Protein AF-A0A7R5KPM6-F1 (afdb_monomer)

pLDDT: mean 74.75, std 15.59, range [39.12, 93.12]

Foldseek 3Di:
DDPPDDFDKDKDKDWDAAADPPDDPWDKDKDKDAAPVVDDPDDGFKWWDDDDDPPDDDTHRMHIHIDIHTRDDGIDMDIIMMGTNPPPPPPPPPVPDDDDPDDDDDDD

Nearest PDB structures (foldseek):
  8xei-assembly1_A  TM=8.585E-01  e=7.559E-03  Homo sapiens

Sequence (108 aa):
MSPPVSPPSINVTFCLNASGRHLPGPIGLAVDLTVDGLKAGGGRRALFLGGGGAAQPGPSPTRSLTLVVPNGGTPQCRTLPVVLRAHIQLDCGEDNVCVPDLHLEATA

InterPro domains:
  IPR013649 Integrin alpha, first immunoglubulin-like domain [PF08441] (10-88)
  IPR032695 Integrin domain superfamily [SSF69179] (8-87)

Solvent-accessible surfa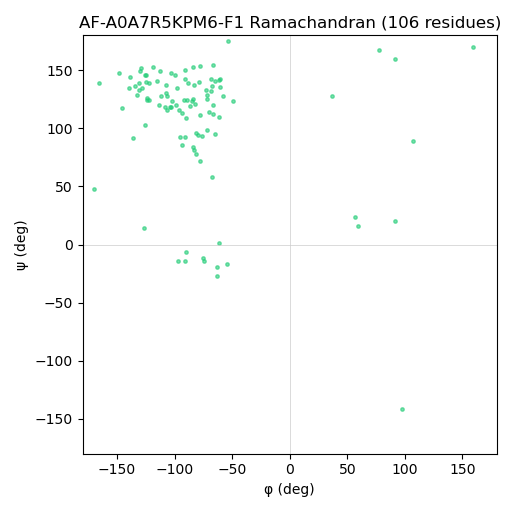ce area (backbone atoms only — not comparable to full-atom values): 7179 Å² total; per-residue (Å²): 134,82,78,84,77,76,66,58,70,48,75,50,70,51,69,45,73,47,68,55,100,84,55,68,66,70,40,79,43,82,43,80,46,63,51,63,70,88,54,83,91,58,87,77,39,40,26,37,51,74,89,67,65,98,85,59,95,57,71,32,44,58,49,59,48,79,44,78,27,46,57,45,82,75,58,48,70,50,74,44,49,29,36,39,61,75,82,74,80,67,92,38,56,102,79,69,63,76,78,79,87,78,85,82,85,84,87,132

Structure (mmCIF, N/CA/C/O backbone):
data_AF-A0A7R5KPM6-F1
#
_entry.id   AF-A0A7R5KPM6-F1
#
loop_
_atom_site.group_PDB
_atom_site.id
_atom_site.type_symbol
_atom_site.label_atom_id
_atom_site.label_alt_id
_atom_site.label_comp_id
_atom_site.label_asym_id
_atom_site.label_entity_id
_atom_site.label_seq_id
_atom_site.pdbx_PDB_ins_code
_atom_site.Cartn_x
_atom_site.Cartn_y
_atom_site.Cartn_z
_atom_site.occupancy
_atom_site.B_iso_or_equiv
_atom_site.auth_seq_id
_atom_site.auth_comp_id
_atom_site.auth_asym_id
_atom_site.auth_atom_id
_atom_site.pdbx_PDB_model_num
ATOM 1 N N . MET A 1 1 ? 23.446 -14.787 -22.854 1.00 39.12 1 MET A N 1
ATOM 2 C CA . MET A 1 1 ? 22.277 -15.125 -22.013 1.00 39.12 1 MET A CA 1
ATOM 3 C C . MET A 1 1 ? 22.185 -14.055 -20.935 1.00 39.12 1 MET A C 1
ATOM 5 O O . MET A 1 1 ? 22.907 -14.137 -19.951 1.00 39.12 1 MET A O 1
ATOM 9 N N . SER A 1 2 ? 21.433 -12.980 -21.178 1.00 43.56 2 SER A N 1
ATOM 10 C CA . SER A 1 2 ? 21.314 -11.876 -20.217 1.00 43.56 2 SER A CA 1
ATOM 11 C C . SER A 1 2 ? 20.568 -12.360 -18.969 1.00 43.56 2 SER A C 1
ATOM 13 O O . SER A 1 2 ? 19.584 -13.092 -19.120 1.00 43.56 2 SER A O 1
ATOM 15 N N . PRO A 1 3 ? 21.017 -12.020 -17.747 1.00 45.34 3 PRO A N 1
ATOM 16 C CA . PRO A 1 3 ? 20.293 -12.399 -16.543 1.00 45.34 3 PRO A CA 1
ATOM 17 C C . PRO A 1 3 ? 18.893 -11.768 -16.579 1.00 45.34 3 PRO A C 1
ATOM 19 O O . PRO A 1 3 ? 18.751 -10.635 -17.047 1.00 45.34 3 PRO A O 1
ATOM 22 N N . PRO A 1 4 ? 17.850 -12.470 -16.106 1.00 54.22 4 PRO A N 1
ATOM 23 C CA . PRO A 1 4 ? 16.524 -11.883 -16.005 1.00 54.22 4 PRO A CA 1
ATOM 24 C C . PRO A 1 4 ? 16.598 -10.695 -15.042 1.00 54.22 4 PRO A C 1
ATOM 26 O O . PRO A 1 4 ? 16.793 -10.865 -13.838 1.00 54.22 4 PRO A O 1
ATOM 29 N N . VAL A 1 5 ? 16.476 -9.481 -15.577 1.00 59.41 5 VAL A N 1
ATOM 30 C CA . VAL A 1 5 ? 16.368 -8.272 -14.761 1.00 59.41 5 VAL A CA 1
ATOM 31 C C . VAL A 1 5 ? 15.039 -8.366 -14.023 1.00 59.41 5 VAL A C 1
ATOM 33 O O . VAL A 1 5 ? 13.973 -8.348 -14.640 1.00 59.41 5 VAL A O 1
ATOM 36 N N . SER A 1 6 ? 15.099 -8.528 -12.700 1.00 64.38 6 SER A N 1
ATOM 37 C CA . SER A 1 6 ? 13.900 -8.505 -11.864 1.00 64.38 6 SER A CA 1
ATOM 38 C C . SER A 1 6 ? 13.191 -7.163 -12.067 1.00 64.38 6 SER A C 1
ATOM 40 O O . SER A 1 6 ? 13.842 -6.122 -11.932 1.00 64.38 6 SER A O 1
ATOM 42 N N . PRO A 1 7 ? 11.883 -7.146 -12.379 1.00 72.69 7 PRO A N 1
ATOM 43 C CA . PRO A 1 7 ? 11.171 -5.893 -12.556 1.00 72.69 7 PRO A CA 1
ATOM 44 C C . PRO A 1 7 ? 11.205 -5.090 -11.248 1.00 72.69 7 PRO A C 1
ATOM 46 O O . PRO A 1 7 ? 11.091 -5.679 -10.166 1.00 72.69 7 PRO A O 1
ATOM 49 N N . PRO A 1 8 ? 11.354 -3.757 -11.317 1.00 80.19 8 PRO A N 1
ATOM 50 C CA . PRO A 1 8 ? 11.313 -2.920 -10.128 1.00 80.19 8 PRO A CA 1
ATOM 51 C C . PRO A 1 8 ? 9.953 -3.056 -9.433 1.00 80.19 8 PRO A C 1
ATOM 53 O O . PRO A 1 8 ? 8.902 -3.035 -10.079 1.00 80.19 8 PRO A O 1
ATOM 56 N N . SER A 1 9 ? 9.974 -3.198 -8.108 1.00 84.50 9 SER A N 1
ATOM 57 C CA . SER A 1 9 ? 8.780 -3.363 -7.276 1.00 84.50 9 SER A CA 1
ATOM 58 C C . SER A 1 9 ? 8.722 -2.320 -6.166 1.00 84.50 9 SER A C 1
ATOM 60 O O . SER A 1 9 ? 9.733 -2.042 -5.523 1.00 84.50 9 SER A O 1
ATOM 62 N N . ILE A 1 10 ? 7.529 -1.797 -5.902 1.00 87.62 10 ILE A N 1
ATOM 63 C CA . ILE A 1 10 ? 7.228 -0.902 -4.783 1.00 87.62 10 ILE A CA 1
ATOM 64 C C . ILE A 1 10 ? 6.192 -1.546 -3.864 1.00 87.62 10 ILE A C 1
ATOM 66 O O . ILE A 1 10 ? 5.353 -2.327 -4.306 1.00 87.62 10 ILE A O 1
ATOM 70 N N . ASN A 1 11 ? 6.221 -1.184 -2.586 1.00 88.81 11 ASN A N 1
ATOM 71 C CA . ASN A 1 11 ? 5.229 -1.629 -1.616 1.00 88.81 11 ASN A CA 1
ATOM 72 C C . ASN A 1 11 ? 4.252 -0.495 -1.331 1.00 88.81 11 ASN A C 1
ATOM 74 O O . ASN A 1 11 ? 4.639 0.554 -0.819 1.00 88.81 11 ASN A O 1
ATOM 78 N N . VAL A 1 12 ? 2.981 -0.716 -1.647 1.00 88.81 12 VAL A N 1
ATOM 79 C CA . VAL A 1 12 ? 1.910 0.235 -1.353 1.00 88.81 12 VAL A CA 1
ATOM 80 C C . VAL A 1 12 ? 1.251 -0.181 -0.051 1.00 88.81 12 VAL A C 1
ATOM 82 O O . VAL A 1 12 ? 0.652 -1.252 0.028 1.00 88.81 12 VAL A O 1
ATOM 85 N N . THR A 1 13 ? 1.352 0.670 0.967 1.00 91.50 13 THR A N 1
ATOM 86 C CA . THR A 1 13 ? 0.687 0.460 2.255 1.00 91.50 13 THR A CA 1
ATOM 87 C C . THR A 1 13 ? -0.473 1.428 2.402 1.00 91.50 13 THR A C 1
ATOM 89 O O . THR A 1 13 ? -0.306 2.631 2.221 1.00 91.50 13 THR A O 1
ATOM 92 N N . PHE A 1 14 ? -1.639 0.910 2.766 1.00 91.25 14 PHE A N 1
ATOM 93 C CA . PHE A 1 14 ? -2.805 1.712 3.113 1.00 91.25 14 PHE A CA 1
ATOM 94 C C . PHE A 1 14 ? -3.374 1.240 4.445 1.00 91.25 14 PHE A C 1
ATOM 96 O O . PHE A 1 14 ? -3.265 0.064 4.795 1.00 91.25 14 PHE A O 1
ATOM 103 N N . CYS A 1 15 ? -3.966 2.165 5.191 1.00 93.12 15 CYS A N 1
ATOM 104 C CA . CYS A 1 15 ? -4.501 1.921 6.521 1.00 93.12 15 CYS A CA 1
ATOM 105 C C . CYS A 1 15 ? -5.944 2.413 6.589 1.00 93.12 15 CYS A C 1
ATOM 107 O O . CYS A 1 15 ? -6.239 3.516 6.132 1.00 93.12 15 CYS A O 1
ATOM 109 N N . LEU A 1 16 ? -6.834 1.604 7.159 1.00 92.69 16 LEU A N 1
ATOM 110 C CA . LEU A 1 16 ? -8.256 1.915 7.282 1.00 92.69 16 LEU A CA 1
ATOM 111 C C . LEU A 1 16 ? -8.691 1.891 8.741 1.00 92.69 16 LEU A C 1
ATOM 113 O O . LEU A 1 16 ? -8.313 1.003 9.501 1.00 92.69 16 LEU A O 1
ATOM 117 N N . ASN A 1 17 ? -9.520 2.858 9.113 1.00 91.38 17 ASN A N 1
ATOM 118 C CA . ASN A 1 17 ? -10.190 2.926 10.403 1.00 91.38 17 ASN A CA 1
ATOM 119 C C . ASN A 1 17 ? -11.654 3.282 10.154 1.00 91.38 17 ASN A C 1
ATOM 121 O O . ASN A 1 17 ? -11.938 4.163 9.342 1.00 91.38 17 ASN A O 1
ATOM 125 N N . ALA A 1 18 ? -12.566 2.608 10.844 1.00 89.25 18 ALA A N 1
ATOM 126 C CA . ALA A 1 18 ? -13.982 2.921 10.811 1.00 89.25 18 ALA A CA 1
ATOM 127 C C . ALA A 1 18 ? -14.496 3.008 12.245 1.00 89.25 18 ALA A C 1
ATOM 129 O O . ALA A 1 18 ? -14.221 2.133 13.062 1.00 89.25 18 ALA A O 1
ATOM 130 N N . SER A 1 19 ? -15.250 4.058 12.552 1.00 90.12 19 SER A N 1
ATOM 131 C CA . SER A 1 19 ? -15.882 4.217 13.856 1.00 90.12 19 SER A CA 1
ATOM 132 C C . SER A 1 19 ? -17.303 4.747 13.711 1.00 90.12 19 SER A C 1
ATOM 134 O O . SER A 1 19 ? -17.605 5.547 12.826 1.00 90.12 19 SER A O 1
ATOM 136 N N . GLY A 1 20 ? -18.201 4.283 14.573 1.00 88.50 20 GLY A N 1
ATOM 137 C CA . GLY A 1 20 ? -19.592 4.708 14.565 1.00 88.50 20 GLY A CA 1
ATOM 138 C C . GLY A 1 20 ? -20.315 4.312 15.842 1.00 88.50 20 GLY A C 1
ATOM 139 O O . GLY A 1 20 ? -20.159 3.205 16.350 1.00 88.50 20 GLY A O 1
ATOM 140 N N . ARG A 1 21 ? -21.151 5.222 16.352 1.00 87.88 21 ARG A N 1
ATOM 141 C CA . ARG A 1 21 ? -21.867 5.060 17.632 1.00 87.88 21 ARG A CA 1
ATOM 142 C C . ARG A 1 21 ? -22.864 3.890 17.648 1.00 87.88 21 ARG A C 1
ATOM 144 O O . ARG A 1 21 ? -23.217 3.426 18.721 1.00 87.88 21 ARG A O 1
ATOM 151 N N . HIS A 1 22 ? -23.280 3.412 16.475 1.00 87.19 22 HIS A N 1
ATOM 152 C CA . HIS A 1 22 ? -24.230 2.305 16.302 1.00 87.19 22 HIS A CA 1
ATOM 153 C C . HIS A 1 22 ? -23.693 1.192 15.395 1.00 87.19 22 HIS A C 1
ATOM 155 O O . HIS A 1 22 ? -24.459 0.359 14.918 1.00 87.19 22 HIS A O 1
ATOM 161 N N . LEU A 1 23 ? -22.390 1.192 15.109 1.00 80.50 23 LEU A N 1
ATOM 162 C CA . LEU A 1 23 ? -21.798 0.120 14.322 1.00 80.50 23 LEU A CA 1
ATOM 163 C C . LEU A 1 23 ? -21.460 -1.048 15.259 1.00 80.50 23 LEU A C 1
ATOM 16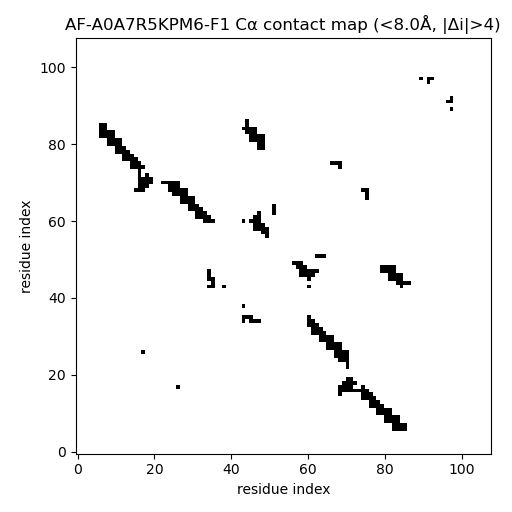5 O O . LEU A 1 23 ? -20.756 -0.851 16.251 1.00 80.50 23 LEU A O 1
ATOM 169 N N . PRO A 1 24 ? -21.939 -2.271 14.999 1.00 81.19 24 PRO A N 1
ATOM 170 C CA . PRO A 1 24 ? -21.401 -3.433 15.688 1.00 81.19 24 PRO A CA 1
ATOM 171 C C . PRO A 1 24 ? -19.930 -3.611 15.273 1.00 81.19 24 PRO A C 1
ATOM 173 O O . PRO A 1 24 ? -19.572 -3.385 14.118 1.00 81.19 24 PRO A O 1
ATOM 176 N N . GLY A 1 25 ? -19.052 -3.976 16.206 1.00 79.62 25 GLY A N 1
ATOM 177 C CA . GLY A 1 25 ? -17.716 -4.463 15.841 1.00 79.62 25 GLY A CA 1
ATOM 178 C C . GLY A 1 25 ? -17.778 -5.962 15.523 1.00 79.62 25 GLY A C 1
ATOM 179 O O . GLY A 1 25 ? -18.621 -6.637 16.115 1.00 79.62 25 GLY A O 1
ATOM 180 N N . PRO A 1 26 ? -16.896 -6.536 14.680 1.00 85.25 26 PRO A N 1
ATOM 181 C CA . PRO A 1 26 ? -15.965 -5.955 13.699 1.00 85.25 26 PRO A CA 1
ATOM 182 C C . PRO A 1 26 ? -16.653 -5.527 12.387 1.00 85.25 26 PRO A C 1
ATOM 184 O O . PRO A 1 26 ? -17.656 -6.113 11.986 1.00 85.25 26 PRO A O 1
ATOM 187 N N . ILE A 1 27 ? -16.078 -4.554 11.676 1.00 90.62 27 ILE A N 1
ATOM 188 C CA . ILE A 1 27 ? -16.638 -3.988 10.439 1.00 90.62 27 ILE A CA 1
ATOM 189 C C . ILE A 1 27 ? -15.884 -4.543 9.224 1.00 90.62 27 ILE A C 1
ATOM 191 O O . ILE A 1 27 ? -14.683 -4.316 9.072 1.00 90.62 27 ILE A O 1
ATOM 195 N N . GLY A 1 28 ? -16.598 -5.249 8.343 1.00 89.19 28 GLY A N 1
ATOM 196 C CA . GLY A 1 28 ? -16.078 -5.722 7.058 1.00 89.19 28 GLY A CA 1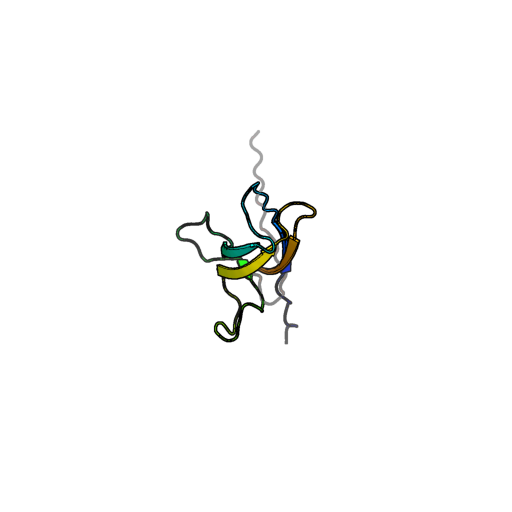
ATOM 197 C C . GLY A 1 28 ? -16.135 -4.633 5.982 1.00 89.19 28 GLY A C 1
ATOM 198 O O . GLY A 1 28 ? -17.213 -4.145 5.656 1.00 89.19 28 GLY A O 1
ATOM 199 N N . LEU A 1 29 ? -14.990 -4.269 5.410 1.00 89.38 29 LEU A N 1
ATOM 200 C CA . LEU A 1 29 ? -14.842 -3.282 4.342 1.00 89.38 29 LEU A CA 1
ATOM 201 C C . LEU A 1 29 ? -14.368 -3.975 3.063 1.00 89.38 29 LEU A C 1
ATOM 203 O O . LEU A 1 29 ? -13.289 -4.566 3.042 1.00 89.38 29 LEU A O 1
ATOM 207 N N . ALA A 1 30 ? -15.158 -3.892 1.994 1.00 91.06 30 ALA A N 1
ATOM 208 C CA . ALA A 1 30 ? -14.723 -4.277 0.655 1.00 91.06 30 ALA A CA 1
ATOM 209 C C . ALA A 1 30 ? -14.002 -3.091 0.008 1.00 91.06 30 ALA A C 1
ATOM 211 O O . ALA A 1 30 ? -14.548 -1.991 -0.067 1.00 91.06 30 ALA A O 1
ATOM 212 N N . VAL A 1 31 ? -12.761 -3.304 -0.413 1.00 90.00 31 VAL A N 1
ATOM 213 C CA . VAL A 1 31 ? -11.884 -2.260 -0.935 1.00 90.00 31 VAL A CA 1
ATOM 214 C C . VAL A 1 31 ? -11.416 -2.672 -2.320 1.00 90.00 31 VAL A C 1
ATOM 216 O O . VAL A 1 31 ? -10.855 -3.753 -2.491 1.00 90.00 31 VAL A O 1
ATOM 219 N N . ASP A 1 32 ? -11.618 -1.788 -3.289 1.00 89.62 32 ASP A N 1
ATOM 220 C CA . ASP A 1 32 ? -11.120 -1.934 -4.650 1.00 89.62 32 ASP A CA 1
ATOM 221 C C . ASP A 1 32 ? -9.993 -0.937 -4.893 1.00 89.62 32 ASP A C 1
ATOM 223 O O . ASP A 1 32 ? -10.171 0.279 -4.827 1.00 89.62 32 ASP A O 1
ATOM 227 N N . LEU A 1 33 ? -8.806 -1.459 -5.175 1.00 87.44 33 LEU A N 1
ATOM 228 C CA . LEU A 1 33 ? -7.609 -0.677 -5.446 1.00 87.44 33 LEU A CA 1
ATOM 229 C C . LEU A 1 33 ? -7.279 -0.751 -6.927 1.00 87.44 33 LEU A C 1
ATOM 231 O O . LEU A 1 33 ? -7.305 -1.825 -7.519 1.00 87.44 33 LEU A O 1
ATOM 235 N N . THR A 1 34 ? -6.910 0.379 -7.520 1.00 87.81 34 THR A N 1
ATOM 236 C CA . THR A 1 34 ? -6.450 0.446 -8.910 1.00 87.81 34 THR A CA 1
ATOM 237 C C . THR A 1 34 ? -5.180 1.279 -8.982 1.00 87.81 34 THR A C 1
ATOM 239 O O . THR A 1 34 ? -5.142 2.401 -8.482 1.00 87.81 34 THR A O 1
ATOM 242 N N . VAL A 1 35 ? -4.142 0.740 -9.615 1.00 86.06 35 VAL A N 1
ATOM 243 C CA . VAL A 1 35 ? -2.913 1.482 -9.933 1.00 86.06 35 VAL A CA 1
ATOM 244 C C . VAL A 1 35 ? -3.020 2.116 -11.319 1.00 86.06 35 VAL A C 1
ATOM 246 O O . VAL A 1 35 ? -3.724 1.607 -12.189 1.00 86.06 35 VAL A O 1
ATOM 249 N N . ASP A 1 36 ? -2.347 3.253 -11.519 1.00 81.44 36 ASP A N 1
ATOM 250 C CA . ASP A 1 36 ? -2.416 4.056 -12.754 1.00 81.44 36 ASP A CA 1
ATOM 251 C C . ASP A 1 36 ? -3.846 4.506 -13.156 1.00 81.44 36 ASP A C 1
ATOM 253 O O . ASP A 1 36 ? -4.102 4.812 -14.320 1.00 81.44 36 ASP A O 1
ATOM 257 N N . GLY A 1 37 ? -4.794 4.596 -12.211 1.00 74.56 37 GLY A N 1
ATOM 258 C CA . GLY A 1 37 ? -6.210 4.884 -12.503 1.00 74.56 37 GLY A CA 1
ATOM 259 C C . GLY A 1 37 ? -6.490 6.257 -13.136 1.00 74.56 37 GLY A C 1
ATOM 260 O O . GLY A 1 37 ? -7.438 6.394 -13.903 1.00 74.56 37 GLY A O 1
ATOM 261 N N . LEU A 1 38 ? -5.640 7.258 -12.876 1.00 68.00 38 LEU A N 1
ATOM 262 C CA . LEU A 1 38 ? -5.749 8.595 -13.482 1.00 68.00 38 LEU A CA 1
ATOM 263 C C . LEU A 1 38 ? -5.293 8.630 -14.950 1.00 68.00 38 LEU A C 1
ATOM 265 O O . LEU A 1 38 ? -5.525 9.617 -15.647 1.00 68.00 38 LEU A O 1
ATOM 269 N N . LYS A 1 39 ? -4.642 7.570 -15.446 1.00 62.44 39 LYS A N 1
ATOM 270 C CA . LYS A 1 39 ? -4.185 7.489 -16.833 1.00 62.44 39 LYS A CA 1
ATOM 271 C C . LYS A 1 39 ? -5.236 6.788 -17.693 1.00 62.44 39 LYS A C 1
ATOM 273 O O . LYS A 1 39 ? -5.156 5.590 -17.953 1.00 62.44 39 LYS A O 1
ATOM 278 N N . ALA A 1 40 ? -6.203 7.559 -18.183 1.00 49.72 40 ALA A N 1
ATOM 279 C CA . ALA A 1 40 ? -7.111 7.106 -19.231 1.00 49.72 40 ALA A CA 1
ATOM 280 C C . ALA A 1 40 ? -6.345 6.988 -20.566 1.00 49.72 40 ALA A C 1
ATOM 282 O O . ALA A 1 40 ? -5.859 7.982 -21.098 1.00 49.72 40 ALA A O 1
ATOM 283 N N . GLY A 1 41 ? -6.198 5.770 -21.098 1.00 53.44 41 GLY A N 1
ATOM 284 C CA . GLY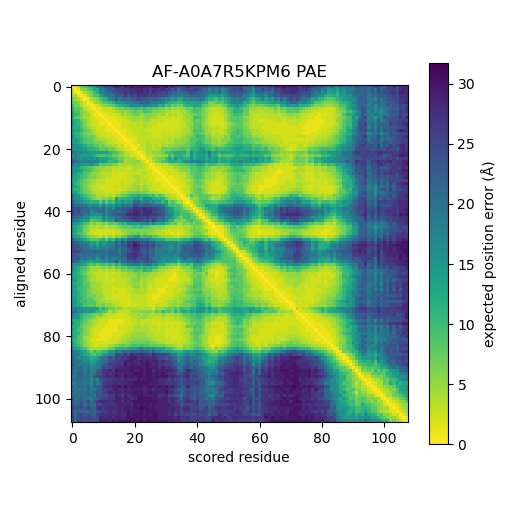 A 1 41 ? -5.746 5.557 -22.483 1.00 53.44 41 GLY A CA 1
ATOM 285 C C . GLY A 1 41 ? -4.239 5.391 -22.725 1.00 53.44 41 GLY A C 1
ATOM 286 O O . GLY A 1 41 ? -3.793 5.557 -23.854 1.00 53.44 41 GLY A O 1
ATOM 287 N N . GLY A 1 42 ? -3.433 5.037 -21.717 1.00 56.66 42 GLY A N 1
ATOM 288 C CA . GLY A 1 42 ? -2.038 4.615 -21.925 1.00 56.66 42 GLY A CA 1
ATOM 289 C C . GLY A 1 42 ? -1.730 3.290 -21.231 1.00 56.66 42 GLY A C 1
ATOM 290 O O . GLY A 1 42 ? -2.355 2.971 -20.222 1.00 56.66 42 GLY A O 1
ATOM 291 N N . GLY A 1 43 ? -0.778 2.520 -21.770 1.00 60.59 43 GLY A N 1
ATOM 292 C CA . GLY A 1 43 ? -0.389 1.214 -21.227 1.00 60.59 43 GLY A CA 1
ATOM 293 C C . GLY A 1 43 ? -0.127 1.281 -19.721 1.00 60.59 43 GLY A C 1
ATOM 294 O O . GLY A 1 43 ? 0.669 2.102 -19.268 1.00 60.59 43 GLY A O 1
ATOM 295 N N . ARG A 1 44 ? -0.834 0.446 -18.950 1.00 67.56 44 ARG A N 1
ATOM 296 C CA . ARG A 1 44 ? -0.717 0.404 -17.486 1.00 67.56 44 ARG A CA 1
ATOM 297 C C . ARG A 1 44 ? 0.670 -0.106 -17.112 1.00 67.56 44 ARG A C 1
ATOM 299 O O . ARG A 1 44 ? 1.060 -1.203 -17.523 1.00 67.56 44 ARG A O 1
ATOM 306 N N . ARG A 1 45 ? 1.422 0.725 -16.391 1.00 79.50 45 ARG A N 1
ATOM 307 C CA . ARG A 1 45 ? 2.826 0.486 -16.047 1.00 79.50 45 ARG A CA 1
ATOM 308 C C . ARG A 1 45 ? 2.967 -0.118 -14.666 1.00 79.50 45 ARG A C 1
ATOM 310 O O . ARG A 1 45 ? 4.034 -0.617 -14.378 1.00 79.50 45 ARG A O 1
ATOM 317 N N . ALA A 1 46 ? 1.940 -0.104 -13.830 1.00 83.69 46 ALA A N 1
ATOM 318 C CA . ALA A 1 46 ? 1.958 -0.724 -12.512 1.00 83.69 46 ALA A CA 1
ATOM 319 C C . ALA A 1 46 ? 0.962 -1.892 -12.429 1.00 83.69 46 ALA A C 1
ATOM 321 O O . ALA A 1 46 ? -0.142 -1.817 -12.971 1.00 83.69 46 ALA A O 1
ATOM 322 N N . LEU A 1 47 ? 1.347 -2.977 -11.752 1.00 86.94 47 LEU A N 1
ATOM 323 C CA . LEU A 1 47 ? 0.511 -4.159 -11.520 1.00 86.94 47 LEU A CA 1
ATOM 324 C C . LEU A 1 47 ? 0.720 -4.679 -10.093 1.00 86.94 47 LEU A C 1
ATOM 326 O O . LEU A 1 47 ? 1.855 -4.835 -9.654 1.00 86.94 47 LEU A O 1
ATOM 330 N N . PHE A 1 48 ? -0.352 -5.002 -9.378 1.00 87.44 48 PHE A N 1
ATOM 331 C CA . PHE A 1 48 ? -0.280 -5.696 -8.095 1.00 87.44 48 PHE A CA 1
ATOM 332 C C . PHE A 1 48 ? 0.209 -7.134 -8.289 1.00 87.44 48 PHE A C 1
ATOM 334 O O . PHE A 1 48 ? -0.315 -7.860 -9.132 1.00 87.44 48 PHE A O 1
ATOM 341 N N . LEU A 1 49 ? 1.175 -7.570 -7.485 1.00 81.31 49 LEU A N 1
ATOM 342 C CA . LEU A 1 49 ? 1.601 -8.968 -7.391 1.00 81.31 49 LEU A CA 1
ATOM 343 C C . LEU A 1 49 ? 0.668 -9.732 -6.433 1.00 81.31 49 LEU A C 1
ATOM 345 O O . LEU A 1 49 ? 0.335 -9.200 -5.383 1.00 81.31 49 LEU A O 1
ATOM 349 N N . GLY A 1 50 ? 0.261 -10.959 -6.801 1.00 71.19 50 GLY A N 1
ATOM 350 C CA . GLY A 1 50 ? -0.229 -12.076 -5.953 1.00 71.19 50 GLY A CA 1
ATOM 351 C C . GLY A 1 50 ? -1.097 -11.811 -4.699 1.00 71.19 50 GLY A C 1
ATOM 352 O O . GLY A 1 50 ? -0.738 -11.040 -3.821 1.00 71.19 50 GLY A O 1
ATOM 353 N N . GLY A 1 51 ? -2.262 -12.480 -4.584 1.00 58.38 51 GLY A N 1
ATOM 354 C CA . GLY A 1 51 ? -3.054 -12.531 -3.330 1.00 58.38 51 GLY A CA 1
ATOM 355 C C . GLY A 1 51 ? -4.369 -11.732 -3.243 1.00 58.38 51 GLY A C 1
ATOM 356 O O . GLY A 1 51 ? -4.399 -10.609 -2.740 1.00 58.38 51 GLY A O 1
ATOM 357 N N . GLY A 1 52 ? -5.472 -12.363 -3.655 1.00 48.53 52 GLY A N 1
ATOM 358 C CA . GLY A 1 52 ? -6.843 -11.911 -3.393 1.00 48.53 52 GLY A CA 1
ATOM 359 C C . GLY A 1 52 ? -7.885 -12.965 -3.785 1.00 48.53 52 GLY A C 1
ATOM 360 O O . GLY A 1 52 ? -8.821 -12.655 -4.507 1.00 48.53 52 GLY A O 1
ATOM 361 N N . GLY A 1 53 ? -7.676 -14.223 -3.376 1.00 48.75 53 GLY A N 1
ATOM 362 C CA . GLY A 1 53 ? -8.539 -15.364 -3.715 1.00 48.75 53 GLY A CA 1
ATOM 363 C C . GLY A 1 53 ? -8.132 -16.121 -4.987 1.00 48.75 53 GLY A C 1
ATOM 364 O O . GLY A 1 53 ? -7.426 -15.598 -5.848 1.00 48.75 53 GLY A O 1
ATOM 365 N N . ALA A 1 54 ? -8.592 -17.371 -5.100 1.00 47.69 54 ALA A N 1
ATOM 366 C CA . ALA A 1 54 ? -8.287 -18.326 -6.176 1.00 47.69 54 ALA A CA 1
ATOM 367 C C . ALA A 1 54 ? -8.725 -17.889 -7.597 1.00 47.69 54 ALA A C 1
ATOM 369 O O . ALA A 1 54 ? -8.535 -18.635 -8.551 1.00 47.69 54 ALA A O 1
ATOM 370 N N . ALA A 1 55 ? -9.308 -16.695 -7.748 1.00 50.81 55 ALA A N 1
ATOM 371 C CA . ALA A 1 55 ? -9.927 -16.220 -8.983 1.00 50.81 55 ALA A CA 1
ATOM 372 C C . ALA A 1 55 ? -8.984 -15.449 -9.930 1.00 50.81 55 ALA A C 1
ATOM 374 O O . ALA A 1 55 ? -9.344 -15.240 -11.085 1.00 50.81 55 ALA A O 1
ATOM 375 N N . GLN A 1 56 ? -7.794 -15.014 -9.491 1.00 50.41 56 GLN A N 1
ATOM 376 C CA . GLN A 1 56 ? -6.874 -14.245 -10.347 1.00 50.41 56 GLN A CA 1
ATOM 377 C C . GLN A 1 56 ? -5.419 -14.728 -10.220 1.00 50.41 56 GLN A C 1
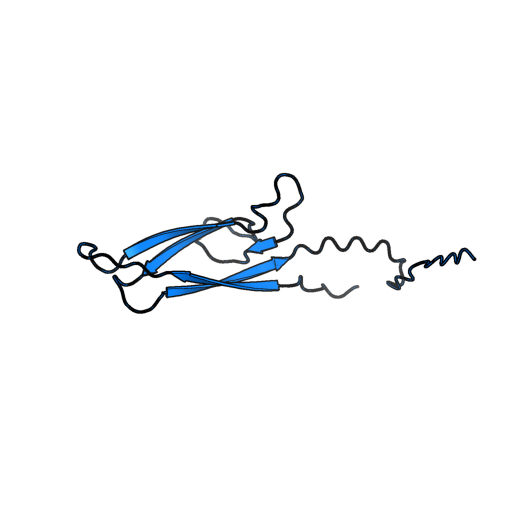ATOM 379 O O . GLN A 1 56 ? -4.668 -14.241 -9.367 1.00 50.41 56 GLN A O 1
ATOM 384 N N . PRO A 1 57 ? -4.994 -15.677 -11.075 1.00 55.19 57 PRO A N 1
ATOM 385 C CA . PRO A 1 57 ? -3.613 -16.126 -11.155 1.00 55.19 57 PRO A CA 1
ATOM 386 C C . PRO A 1 57 ? -2.822 -15.167 -12.054 1.00 55.19 57 PRO A C 1
ATOM 388 O O . PRO A 1 57 ? -2.671 -15.393 -13.251 1.00 55.19 57 PRO A O 1
ATOM 391 N N . GLY A 1 58 ? -2.344 -14.053 -11.499 1.00 68.75 58 GLY A N 1
ATOM 392 C CA . GLY A 1 58 ? -1.436 -13.166 -12.227 1.00 68.75 58 GLY A CA 1
ATOM 393 C C . GLY A 1 58 ? -1.368 -11.735 -11.696 1.00 68.75 58 GLY A C 1
ATOM 394 O O . GLY A 1 58 ? -2.162 -11.351 -10.835 1.00 68.75 58 GLY A O 1
ATOM 395 N N . PRO A 1 59 ? -0.403 -10.941 -12.192 1.00 77.19 59 PRO A N 1
ATOM 396 C CA . PRO A 1 59 ? -0.291 -9.534 -11.854 1.00 77.19 59 PRO A CA 1
ATOM 397 C C . PRO A 1 59 ? -1.411 -8.722 -12.521 1.00 77.19 59 PRO A C 1
ATOM 399 O O . PRO A 1 59 ? -1.582 -8.767 -13.740 1.00 77.19 59 PRO A O 1
ATOM 402 N N . SER A 1 60 ? -2.172 -7.970 -11.726 1.00 82.25 60 SER A N 1
ATOM 403 C CA . SER A 1 60 ? -3.348 -7.220 -12.183 1.00 82.25 60 SER A CA 1
ATOM 404 C C . SER A 1 60 ? -3.245 -5.732 -11.828 1.00 82.25 60 SER A C 1
ATOM 406 O O . SER A 1 60 ? -2.715 -5.381 -10.778 1.00 82.25 60 SER A O 1
ATOM 408 N N . PRO A 1 61 ? -3.765 -4.817 -12.665 1.00 83.50 61 PRO A N 1
ATOM 409 C CA . PRO A 1 61 ? -3.787 -3.383 -12.353 1.00 83.50 61 PRO A CA 1
ATOM 410 C C . PRO A 1 61 ? -4.836 -3.016 -11.294 1.00 83.50 61 PRO A C 1
ATOM 412 O O . PRO A 1 61 ? -4.807 -1.917 -10.744 1.00 83.50 61 PRO A O 1
ATOM 415 N N . THR A 1 62 ? -5.763 -3.932 -11.017 1.00 85.62 62 THR A N 1
ATOM 416 C CA . THR A 1 62 ? -6.853 -3.761 -10.058 1.00 85.62 62 THR A CA 1
ATOM 417 C C . THR A 1 62 ? -6.826 -4.895 -9.049 1.00 85.62 62 THR A C 1
ATOM 419 O O . THR A 1 62 ? -6.463 -6.027 -9.390 1.00 85.62 62 THR A O 1
ATOM 422 N N . ARG A 1 63 ? -7.193 -4.589 -7.806 1.00 85.44 63 ARG A N 1
ATOM 423 C CA . ARG A 1 63 ? -7.151 -5.515 -6.687 1.00 85.44 63 ARG A CA 1
ATOM 424 C C . ARG A 1 63 ? -8.297 -5.280 -5.713 1.00 85.44 63 ARG A C 1
ATOM 426 O O . ARG A 1 63 ? -8.344 -4.239 -5.069 1.00 85.44 63 ARG A O 1
ATOM 433 N N . SER A 1 64 ? -9.147 -6.289 -5.566 1.00 87.38 64 SER A N 1
ATOM 434 C CA . SER A 1 64 ? -10.248 -6.303 -4.603 1.00 87.38 64 SER A CA 1
ATOM 435 C C . SER A 1 64 ? -9.843 -7.071 -3.349 1.00 87.38 64 SER A C 1
ATOM 437 O O . SER A 1 64 ? -9.243 -8.146 -3.437 1.00 87.38 64 SER A O 1
ATOM 439 N N . LEU A 1 65 ? -10.137 -6.525 -2.172 1.00 87.12 65 LEU A N 1
ATOM 440 C CA . LEU A 1 65 ? -9.845 -7.173 -0.896 1.00 87.12 65 LEU A CA 1
AT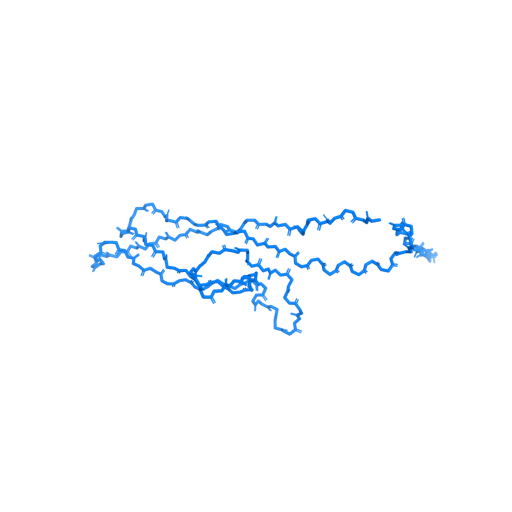OM 441 C C . LEU A 1 65 ? -10.872 -6.813 0.170 1.00 87.12 65 LEU A C 1
ATOM 443 O O . LEU A 1 65 ? -11.399 -5.706 0.210 1.00 87.12 65 LEU A O 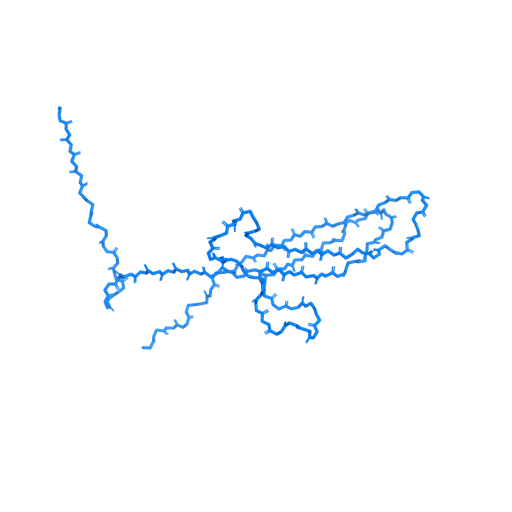1
ATOM 447 N N . THR A 1 66 ? -11.125 -7.768 1.060 1.00 89.38 66 THR A N 1
ATOM 448 C CA . THR A 1 66 ? -11.993 -7.577 2.220 1.00 89.38 66 THR A CA 1
ATOM 449 C C . THR A 1 66 ? -11.138 -7.395 3.465 1.00 89.38 66 THR A C 1
ATOM 451 O O . THR A 1 66 ? -10.299 -8.237 3.793 1.00 89.38 66 THR A O 1
ATOM 454 N N . LEU A 1 67 ? -11.346 -6.280 4.154 1.00 89.19 67 LEU A N 1
ATOM 455 C CA . LEU A 1 67 ? -10.664 -5.911 5.388 1.00 89.19 67 LEU A CA 1
ATOM 456 C C . LEU A 1 67 ? -11.638 -5.915 6.549 1.00 89.19 67 LEU A C 1
ATOM 458 O O . LEU A 1 67 ? -12.820 -5.665 6.365 1.00 89.19 67 LEU A O 1
ATOM 462 N N . VAL A 1 68 ? -11.144 -6.225 7.740 1.00 90.94 68 VAL A N 1
ATOM 463 C CA . VAL A 1 68 ? -11.972 -6.332 8.941 1.00 90.94 68 VAL A CA 1
ATOM 464 C C . VAL A 1 68 ? -11.365 -5.428 9.994 1.00 90.94 68 VAL A C 1
ATOM 466 O O . VAL A 1 68 ? -10.342 -5.769 10.592 1.00 90.94 68 VAL A O 1
ATOM 469 N N . VAL A 1 69 ? -11.990 -4.271 10.194 1.00 92.94 69 VAL A N 1
ATOM 470 C CA . VAL A 1 69 ? -11.520 -3.234 11.114 1.00 92.94 69 VAL A CA 1
ATOM 471 C C . VAL A 1 69 ? -12.336 -3.245 12.409 1.00 92.94 69 VAL A C 1
ATOM 473 O O . VAL A 1 69 ? -13.528 -3.570 12.388 1.00 92.94 69 VAL A O 1
ATOM 476 N N . PRO A 1 70 ? -11.731 -2.907 13.556 1.00 90.94 70 PRO A N 1
ATOM 477 C CA . PRO A 1 70 ? -12.489 -2.679 14.780 1.00 90.94 70 PRO A CA 1
ATOM 478 C C . PRO A 1 70 ? -13.375 -1.428 14.643 1.00 90.94 70 PRO A C 1
ATOM 480 O O . PRO A 1 70 ? -13.070 -0.532 13.857 1.00 90.94 70 PRO A O 1
ATOM 483 N N . ASN A 1 71 ? -14.474 -1.362 15.407 1.00 90.38 71 ASN A N 1
ATOM 484 C CA . ASN A 1 71 ? -15.276 -0.141 15.516 1.00 90.38 71 ASN A CA 1
ATOM 485 C C . ASN A 1 71 ? -14.556 0.857 16.440 1.00 90.38 71 ASN A C 1
ATOM 487 O O . ASN A 1 71 ? -14.708 0.810 17.661 1.00 90.38 71 ASN A O 1
ATOM 491 N N . GLY A 1 72 ? -13.765 1.746 15.843 1.00 85.75 72 GLY A N 1
ATOM 492 C CA . GLY A 1 72 ? -12.849 2.635 16.550 1.00 85.75 72 GLY A CA 1
ATOM 493 C C . GLY A 1 72 ? -11.570 1.934 17.017 1.00 85.75 72 GLY A C 1
ATOM 494 O O . GLY A 1 72 ? -11.446 0.712 16.993 1.00 85.75 72 GLY A O 1
ATOM 495 N N . GLY A 1 73 ? -10.589 2.734 17.438 1.00 86.69 73 GLY A N 1
ATOM 496 C CA . GLY A 1 73 ? -9.275 2.241 17.858 1.00 86.69 73 GLY A CA 1
ATOM 497 C C . GLY A 1 73 ? -8.222 2.338 16.755 1.00 86.69 73 GLY A C 1
ATOM 498 O O . GLY A 1 73 ? -8.156 3.344 16.044 1.00 86.69 73 GLY A O 1
ATOM 499 N N . THR A 1 74 ? -7.351 1.331 16.661 1.00 89.75 74 THR A N 1
ATOM 500 C CA . THR A 1 74 ? -6.191 1.350 15.765 1.00 89.75 74 THR A CA 1
ATOM 501 C C . THR A 1 74 ? -6.579 1.038 14.317 1.00 89.75 74 THR A C 1
ATOM 503 O O . THR A 1 74 ? -7.402 0.154 14.066 1.00 89.75 74 THR A O 1
ATOM 506 N N . PRO A 1 75 ? -5.990 1.746 13.337 1.00 90.62 75 PRO A N 1
ATOM 507 C CA . PRO A 1 75 ? -6.244 1.467 11.935 1.00 90.62 75 PRO A CA 1
ATOM 508 C C . PRO A 1 75 ? -5.658 0.107 11.536 1.00 90.62 75 PRO A C 1
ATOM 510 O O . PRO A 1 75 ? -4.552 -0.255 11.940 1.00 90.62 75 PRO A O 1
ATOM 513 N N . GLN A 1 76 ? -6.367 -0.628 10.684 1.00 92.38 76 GLN A N 1
ATOM 514 C CA . GLN A 1 76 ? -5.848 -1.840 10.065 1.00 92.38 76 GLN A CA 1
ATOM 515 C C . GLN A 1 76 ? -5.089 -1.476 8.791 1.00 92.38 76 GLN A C 1
ATOM 517 O O . GLN A 1 76 ? -5.672 -0.940 7.848 1.00 92.38 76 GLN A O 1
ATOM 522 N N . CYS A 1 77 ? -3.801 -1.803 8.748 1.00 92.50 77 CYS A N 1
ATOM 523 C CA . CYS A 1 77 ? -2.956 -1.560 7.585 1.00 92.50 77 CYS A CA 1
ATOM 524 C C . CYS A 1 77 ? -2.766 -2.822 6.739 1.00 92.50 77 CYS A C 1
ATOM 526 O O . CYS A 1 77 ? -2.673 -3.937 7.258 1.00 92.50 77 CYS A O 1
ATOM 528 N N . ARG A 1 78 ? -2.665 -2.644 5.423 1.00 91.19 78 ARG A N 1
ATOM 529 C CA . ARG A 1 78 ? -2.245 -3.675 4.473 1.00 91.19 78 ARG A CA 1
ATOM 530 C C . ARG A 1 78 ? -1.179 -3.126 3.557 1.00 91.19 78 ARG A C 1
ATOM 532 O O . ARG A 1 78 ? -1.299 -2.012 3.058 1.00 91.19 78 ARG A O 1
ATOM 539 N N . THR A 1 79 ? -0.187 -3.963 3.301 1.00 91.38 79 THR A N 1
ATOM 540 C CA . THR A 1 79 ? 0.883 -3.695 2.351 1.00 91.38 79 THR A CA 1
ATOM 541 C C . THR A 1 79 ? 0.730 -4.633 1.168 1.00 91.38 79 THR A C 1
ATOM 543 O O . THR A 1 79 ? 0.600 -5.845 1.345 1.00 91.38 79 THR A O 1
ATOM 546 N N . LEU A 1 80 ? 0.724 -4.066 -0.033 1.00 88.69 80 LEU A N 1
ATOM 547 C CA . LEU A 1 80 ? 0.583 -4.786 -1.287 1.00 88.69 80 LEU A CA 1
ATOM 548 C C . LEU A 1 80 ? 1.796 -4.506 -2.176 1.00 88.69 80 LEU A C 1
ATOM 550 O O . LEU A 1 80 ? 2.078 -3.338 -2.463 1.00 88.69 80 LEU A O 1
ATOM 554 N N . PRO A 1 81 ? 2.499 -5.549 -2.635 1.00 87.56 81 PRO A N 1
ATOM 555 C CA . PRO A 1 81 ? 3.577 -5.387 -3.593 1.00 87.56 81 PRO A CA 1
ATOM 556 C C . PRO A 1 81 ? 3.016 -5.054 -4.982 1.00 87.56 81 PRO A C 1
ATOM 558 O O . PRO A 1 81 ? 2.090 -5.701 -5.478 1.00 87.56 81 PRO A O 1
ATOM 561 N N . VAL A 1 82 ? 3.599 -4.049 -5.625 1.00 88.06 82 VAL A N 1
ATOM 562 C CA . VAL A 1 82 ? 3.267 -3.581 -6.973 1.00 88.06 82 VAL A CA 1
ATOM 563 C C . VAL A 1 82 ? 4.533 -3.614 -7.815 1.00 88.06 82 VAL A C 1
ATOM 565 O O . VAL A 1 82 ? 5.532 -2.996 -7.461 1.00 88.06 82 VAL A O 1
ATOM 568 N N . VAL A 1 83 ? 4.503 -4.314 -8.943 1.00 85.31 83 VAL A N 1
ATOM 569 C CA . VAL A 1 83 ? 5.583 -4.292 -9.937 1.00 85.31 83 VAL A CA 1
ATOM 570 C C . VAL A 1 83 ? 5.333 -3.220 -10.970 1.00 85.31 83 VAL A C 1
ATOM 572 O O . VAL A 1 83 ? 4.200 -3.027 -11.418 1.00 85.31 83 VAL A O 1
ATOM 575 N N . LEU A 1 84 ? 6.406 -2.562 -11.393 1.00 82.12 84 LEU A N 1
ATOM 576 C CA . LEU A 1 84 ? 6.371 -1.704 -12.558 1.00 82.12 84 LEU A CA 1
ATOM 577 C C . LEU A 1 84 ? 6.761 -2.505 -13.806 1.00 82.12 84 LEU A C 1
ATOM 579 O O . LEU A 1 84 ? 7.838 -3.094 -13.893 1.00 82.12 84 LEU A O 1
ATOM 583 N N . ARG A 1 85 ? 5.885 -2.492 -14.809 1.00 72.50 85 ARG A N 1
ATOM 584 C CA . ARG A 1 85 ? 6.216 -2.773 -16.203 1.00 72.50 85 ARG A CA 1
ATOM 585 C C . ARG A 1 85 ? 7.150 -1.678 -16.691 1.00 72.50 85 ARG A C 1
ATOM 587 O O . ARG A 1 85 ? 6.726 -0.608 -17.130 1.00 72.50 85 ARG A O 1
ATOM 594 N N . ALA A 1 86 ? 8.435 -1.971 -16.607 1.00 60.16 86 ALA A N 1
ATOM 595 C CA . ALA A 1 86 ? 9.459 -1.185 -17.249 1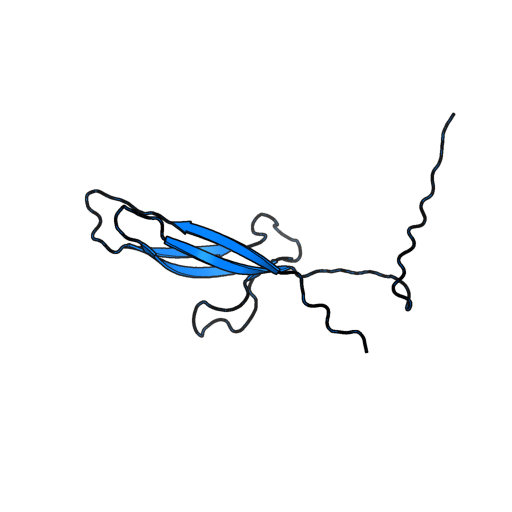.00 60.16 86 ALA A CA 1
ATOM 596 C C . ALA A 1 86 ? 9.368 -1.450 -18.764 1.00 60.16 86 ALA A C 1
ATOM 598 O O . ALA A 1 86 ? 9.842 -2.471 -19.251 1.00 60.16 86 ALA A O 1
ATOM 599 N N . HIS A 1 87 ? 8.715 -0.559 -19.517 1.00 53.31 87 HIS A N 1
ATOM 600 C CA . HIS A 1 87 ? 8.909 -0.494 -20.969 1.00 53.31 87 HIS A CA 1
ATOM 601 C C . HIS A 1 87 ? 10.230 0.242 -21.203 1.00 53.31 87 HIS A C 1
ATOM 603 O O . HIS A 1 87 ? 10.263 1.418 -21.549 1.00 53.31 87 HIS A O 1
ATOM 609 N N . ILE A 1 88 ? 11.333 -0.432 -20.894 1.00 51.38 88 ILE A N 1
ATOM 610 C CA . ILE A 1 88 ? 12.664 0.041 -21.245 1.00 51.38 88 ILE A CA 1
ATOM 611 C C . ILE A 1 88 ? 12.863 -0.403 -22.691 1.00 51.38 88 ILE A C 1
ATOM 613 O O . ILE A 1 88 ? 13.417 -1.466 -22.950 1.00 51.38 88 ILE A O 1
ATOM 617 N N . GLN A 1 89 ? 12.324 0.364 -23.639 1.00 49.69 89 GLN A N 1
ATOM 618 C CA . GLN A 1 89 ? 12.778 0.253 -25.020 1.00 49.69 89 GLN A CA 1
ATOM 619 C C . GLN A 1 89 ? 14.060 1.074 -25.116 1.00 49.69 89 GLN A C 1
ATOM 621 O O . GLN A 1 89 ? 14.058 2.239 -25.498 1.00 49.69 89 GLN A O 1
ATOM 626 N N . LEU A 1 90 ? 15.143 0.476 -24.627 1.00 49.09 90 LEU A N 1
ATOM 627 C CA . LEU A 1 90 ? 16.480 0.904 -24.979 1.00 49.09 90 LEU A CA 1
ATOM 628 C C . LEU A 1 90 ? 16.752 0.246 -26.326 1.00 49.09 90 LEU A C 1
ATOM 630 O O . LEU A 1 90 ? 17.168 -0.907 -26.371 1.00 49.09 90 LEU A O 1
ATOM 634 N N . ASP A 1 91 ? 16.526 0.975 -27.416 1.00 50.53 91 ASP A N 1
ATOM 635 C CA . ASP A 1 91 ? 17.302 0.765 -28.642 1.00 50.53 91 ASP A CA 1
ATOM 636 C C . ASP A 1 91 ? 18.754 1.203 -28.351 1.00 50.53 91 ASP A C 1
ATOM 638 O O . ASP A 1 91 ? 19.282 2.145 -28.932 1.00 50.53 91 ASP A O 1
ATOM 642 N N . CYS A 1 92 ? 19.378 0.583 -27.349 1.00 55.25 92 CYS A N 1
ATOM 643 C CA . CYS A 1 92 ? 20.816 0.622 -27.177 1.00 55.25 92 CYS A CA 1
ATOM 644 C C . CYS A 1 92 ? 21.352 -0.543 -27.992 1.00 55.25 92 CYS A C 1
ATOM 646 O O . CYS A 1 92 ? 20.723 -1.603 -28.044 1.00 55.25 92 CYS A O 1
ATOM 648 N N . GLY A 1 93 ? 22.464 -0.307 -28.683 1.00 56.84 93 GLY A N 1
ATOM 649 C CA . GLY A 1 93 ? 23.100 -1.309 -29.527 1.00 56.84 93 GLY A CA 1
ATOM 650 C C . GLY A 1 93 ? 23.376 -2.616 -28.779 1.00 56.84 93 GLY A C 1
ATOM 651 O O . GLY A 1 93 ? 23.179 -2.738 -27.569 1.00 56.84 93 GLY A O 1
ATOM 652 N N . GLU A 1 94 ? 23.858 -3.615 -29.512 1.00 68.19 94 GLU A N 1
ATOM 653 C CA . GLU A 1 94 ? 24.129 -4.972 -29.011 1.00 68.19 94 GLU A CA 1
ATOM 654 C C . GLU A 1 94 ? 25.055 -5.005 -27.765 1.00 68.19 94 GLU A C 1
ATOM 656 O O . GLU A 1 94 ? 25.084 -5.978 -27.011 1.00 68.19 94 GLU A O 1
ATOM 661 N N . ASP A 1 95 ? 25.760 -3.903 -27.507 1.00 66.19 95 ASP A N 1
ATOM 662 C CA . ASP A 1 95 ? 26.673 -3.637 -26.399 1.00 66.19 95 ASP A CA 1
ATOM 663 C C . ASP A 1 95 ? 26.030 -3.018 -25.137 1.00 66.19 95 ASP A C 1
ATOM 665 O O . ASP A 1 95 ? 26.689 -2.940 -24.101 1.00 66.19 95 ASP A O 1
ATOM 669 N N . ASN A 1 96 ? 24.743 -2.650 -25.152 1.00 53.78 96 ASN A N 1
ATOM 670 C CA . ASN A 1 96 ? 24.021 -2.030 -24.023 1.00 53.78 96 ASN A CA 1
ATOM 671 C C . ASN A 1 96 ? 24.620 -0.694 -23.526 1.00 53.78 96 ASN A C 1
ATOM 673 O O . ASN A 1 96 ? 24.267 -0.242 -22.431 1.00 53.78 96 ASN A O 1
ATOM 677 N N . VAL A 1 97 ? 25.500 -0.042 -24.297 1.00 65.19 97 VAL A N 1
ATOM 678 C CA . VAL A 1 97 ? 26.003 1.300 -23.981 1.00 65.19 97 VAL A CA 1
ATOM 679 C C . VAL A 1 97 ? 25.139 2.329 -24.696 1.00 65.19 97 VAL A C 1
ATOM 681 O O . VAL A 1 97 ? 25.113 2.443 -25.917 1.00 65.19 97 VAL A O 1
ATOM 684 N N . CYS A 1 98 ? 24.409 3.104 -23.906 1.00 64.06 98 CYS A N 1
ATOM 685 C CA . CYS A 1 98 ? 23.543 4.158 -24.405 1.00 64.06 98 CYS A CA 1
ATOM 686 C C . CYS A 1 98 ? 24.321 5.473 -24.359 1.00 64.06 98 CYS A C 1
ATOM 688 O O . CYS A 1 98 ? 24.365 6.127 -23.316 1.00 64.06 98 CYS A O 1
ATOM 690 N N . VAL A 1 99 ? 24.983 5.834 -25.459 1.00 71.56 99 VAL A N 1
ATOM 691 C CA . VAL A 1 99 ? 25.671 7.126 -25.579 1.00 71.56 99 VAL A CA 1
ATOM 692 C C . VAL A 1 99 ? 24.680 8.144 -26.154 1.00 71.56 99 VAL A C 1
ATOM 694 O O . VAL A 1 99 ? 24.309 8.019 -27.319 1.00 71.56 99 VAL A O 1
ATOM 697 N N . PRO A 1 100 ? 24.196 9.122 -25.367 1.00 58.97 100 PRO A N 1
ATOM 698 C CA . PRO A 1 100 ? 23.334 10.171 -25.891 1.00 58.97 100 PRO A CA 1
ATOM 699 C C . PRO A 1 100 ? 24.153 11.135 -26.757 1.00 58.97 100 PRO A C 1
ATOM 701 O O . PRO A 1 100 ? 25.175 11.654 -26.308 1.00 58.97 100 PRO A O 1
ATOM 704 N N . ASP A 1 101 ? 23.687 11.398 -27.978 1.00 60.66 101 ASP A N 1
ATOM 705 C CA . ASP A 1 101 ? 24.287 12.409 -28.848 1.00 60.66 101 ASP A CA 1
ATOM 706 C C . ASP A 1 101 ? 23.804 13.804 -28.414 1.00 60.66 101 ASP A C 1
ATOM 708 O O . ASP A 1 101 ? 22.689 14.239 -28.716 1.00 60.66 101 ASP A O 1
ATOM 712 N N . LEU A 1 102 ? 24.599 14.456 -27.562 1.00 63.69 102 LEU A N 1
ATOM 713 C CA . LEU A 1 102 ? 24.274 15.755 -26.984 1.00 63.69 102 LEU A CA 1
ATOM 714 C C . LEU A 1 102 ? 24.836 16.870 -27.875 1.00 63.69 102 LEU A C 1
ATOM 716 O O . LEU A 1 102 ? 25.972 17.309 -27.698 1.00 63.69 102 LEU A O 1
ATOM 720 N N . HIS A 1 103 ? 24.024 17.366 -28.805 1.00 74.56 103 HIS A N 1
ATOM 721 C CA . HIS A 1 103 ? 24.343 18.581 -29.552 1.00 74.56 103 HIS A CA 1
ATOM 722 C C . HIS A 1 103 ? 24.061 19.824 -28.688 1.00 74.56 103 HIS A C 1
ATOM 724 O O . HIS A 1 103 ? 22.908 20.132 -28.388 1.00 74.56 103 HIS A O 1
ATOM 730 N N . LEU A 1 104 ? 25.113 20.544 -28.282 1.00 65.06 104 LEU A N 1
ATOM 731 C CA . LEU A 1 104 ? 25.000 21.868 -27.664 1.00 65.06 104 LEU A CA 1
ATOM 732 C C . LEU A 1 104 ? 25.253 22.948 -28.717 1.00 65.06 104 LEU A C 1
ATOM 734 O O . LEU A 1 104 ? 26.350 23.025 -29.266 1.00 65.06 104 LEU A O 1
ATOM 738 N N . GLU A 1 105 ? 24.272 23.817 -28.945 1.0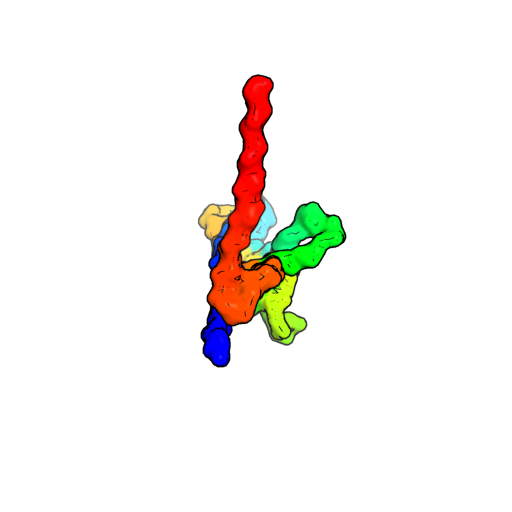0 70.12 105 GLU A N 1
ATOM 739 C CA . GLU A 1 105 ? 24.471 25.057 -29.695 1.00 70.12 105 GLU A CA 1
ATOM 740 C C . GLU A 1 105 ? 24.459 26.246 -28.732 1.00 70.12 105 GLU A C 1
ATOM 742 O O . GLU A 1 105 ? 23.546 26.404 -27.920 1.00 70.12 105 GLU A O 1
ATOM 747 N N . ALA A 1 106 ? 25.496 27.079 -28.811 1.00 57.62 106 ALA A N 1
ATOM 748 C CA . ALA A 1 106 ? 25.588 28.338 -28.088 1.00 57.62 106 ALA A CA 1
ATOM 749 C C . ALA A 1 106 ? 25.387 29.483 -29.084 1.00 57.62 106 ALA A C 1
ATOM 751 O O . ALA A 1 106 ? 26.195 29.670 -29.992 1.00 57.62 106 ALA A O 1
ATOM 752 N N . THR A 1 107 ? 24.312 30.248 -28.921 1.00 58.00 107 THR A N 1
ATOM 753 C CA . THR A 1 107 ? 24.107 31.504 -29.651 1.00 58.00 107 THR A CA 1
ATOM 754 C C . THR A 1 107 ? 24.720 32.652 -28.856 1.00 58.00 107 THR A C 1
ATOM 756 O O . THR A 1 107 ? 24.390 32.814 -27.679 1.00 58.00 107 THR A O 1
ATOM 759 N N . ALA A 1 108 ? 25.620 33.403 -29.495 1.00 59.81 108 ALA A N 1
ATOM 760 C CA . ALA A 1 108 ? 26.241 34.613 -28.954 1.00 59.81 108 ALA A CA 1
ATOM 761 C C . ALA A 1 108 ? 25.318 35.834 -29.066 1.00 59.81 108 ALA A C 1
ATOM 763 O O . ALA A 1 108 ? 24.555 35.901 -30.058 1.00 59.81 108 ALA A O 1
#

Radius of gyration: 21.83 Å; Cα contacts (8 Å, |Δi|>4): 158; chains: 1; bounding box: 51×53×48 Å

Secondary structure (DSSP, 8-state):
-----PPPEEEEEEEE-B--TTPPSSEEEEEEEESSTT-TTS---EEE-S-S-TT--S-BSEEEEEEEE-BSSSPEEEEEEEEE---------TT-------------

Mean predicted aligned error: 13.27 Å

Organism: NCBI:txid649802